Protein AF-0000000073370912 (afdb_homodimer)

Radius of gyration: 15.46 Å; Cα contacts (8 Å, |Δi|>4): 142; chains: 2; bounding box: 42×41×30 Å

Organism: Flavobacterium johnsoniae (strain ATCC 17061 / DSM 2064 / JCM 8514 / BCRC 14874 / CCUG 350202 / NBRC 14942 / NCIMB 11054 / UW101) (NCBI:txid376686)

Secondary structure (DSSP, 8-state):
-------HHHHHHHHHIIIII--HHHHHHHHHHHHHHHHHHHHTT-HHHHTTHHHHHHHHHHHHHHHHHH-TTGGG-/-------HHHHHHHHHIIIII--HHHHHHHHHHHHHHHHHHHHTT-HHHHTTHHHHHHHHHHHHHHHHHH-TTGGG-

pLDDT: mean 80.62, std 17.15, range [32.69, 97.25]

Foldseek 3Di:
DPPPDDDPVNVVVVVCCCVPPHPLQRLLVVLVVVLVVVVVVVVVPPVVCVVVVVVCVVVSVVSNVSSCVSPVCVVPD/DPPPDDDPVNVVVVVCCCVPPHPLQRLLVVLVVVLVVVVVVVVVPPVVCVVVVVVCPVVSVVSNVSSCVSPVPVVPD

Sequence (154 aa):
MSTKTLSKETEIRLTNFFNQTVTPEQMAKALRQVNFVLSLSLIRENETLHQEIPKLENSFYWLNELAEILNPYLDVEMSTKTLSKETEIRLTNFFNQTVTPEQMAKALRQVNFVLSLSLIRENETLHQEIPKLENSFYWLNELAEILNPYLDVE

Solvent-accessible surface area (backbone atoms only — not comparable to full-atom values): 8525 Å² total; per-residue (Å²): 127,81,73,54,62,75,48,70,68,44,50,52,48,50,50,46,41,33,49,70,75,46,44,43,57,58,47,19,51,35,38,51,51,49,49,52,52,52,53,52,47,60,68,64,55,42,66,79,48,58,75,47,44,79,67,39,54,61,35,50,52,50,40,52,52,52,19,39,58,47,29,72,64,64,85,71,116,129,82,76,54,62,72,50,70,67,44,50,52,50,51,51,47,41,32,48,71,74,43,44,43,59,58,48,19,51,33,38,51,50,49,47,52,53,51,53,51,48,61,68,64,57,42,68,80,49,58,76,48,43,78,69,40,54,60,34,50,52,51,39,51,51,50,18,38,57,49,29,72,66,63,84,70,114

Nearest PDB structures (foldseek):
  3sjr-assembly1_B  TM=3.333E-01  e=8.418E+00  Chromobacterium violaceum

Structure (mmCIF, N/CA/C/O backbone):
data_AF-0000000073370912-model_v1
#
loop_
_entity.id
_entity.type
_entity.pdbx_description
1 polymer 'Uncharacterized protein'
#
loop_
_atom_site.group_PDB
_atom_site.id
_atom_site.type_symbol
_atom_site.label_atom_id
_atom_site.label_alt_id
_atom_site.label_comp_id
_atom_site.label_asym_id
_atom_site.label_entity_id
_atom_site.label_seq_id
_atom_site.pdbx_PDB_ins_code
_atom_site.Cartn_x
_atom_site.Cartn_y
_atom_site.Cartn_z
_atom_site.occupancy
_atom_site.B_iso_or_equiv
_atom_site.auth_seq_id
_atom_site.auth_comp_id
_atom_site.auth_asym_id
_atom_site.auth_atom_id
_atom_site.pdbx_PDB_model_num
ATOM 1 N N . MET A 1 1 ? -22.828 15.633 2.672 1 32.69 1 MET A N 1
ATOM 2 C CA . MET A 1 1 ? -21.828 14.641 2.268 1 32.69 1 MET A CA 1
ATOM 3 C C . MET A 1 1 ? -20.688 14.578 3.277 1 32.69 1 MET A C 1
ATOM 5 O O . MET A 1 1 ? -20.094 15.594 3.613 1 32.69 1 MET A O 1
ATOM 9 N N . SER A 1 2 ? -20.719 13.883 4.332 1 39.88 2 SER A N 1
ATOM 10 C CA . SER A 1 2 ? -19.859 13.891 5.504 1 39.88 2 SER A CA 1
ATOM 11 C C . SER A 1 2 ? -18.391 13.781 5.105 1 39.88 2 SER A C 1
ATOM 13 O O . SER A 1 2 ? -18 12.852 4.391 1 39.88 2 SER A O 1
ATOM 15 N N . THR A 1 3 ? -17.734 14.828 4.805 1 47.5 3 THR A N 1
ATOM 16 C CA . THR A 1 3 ? -16.359 15.055 4.348 1 47.5 3 THR A CA 1
ATOM 17 C C . THR A 1 3 ? -15.391 14.117 5.07 1 47.5 3 THR A C 1
ATOM 19 O O . THR A 1 3 ? -15.211 14.227 6.285 1 47.5 3 THR A O 1
ATOM 22 N N . LYS A 1 4 ? -15.516 12.797 4.91 1 56.41 4 LYS A N 1
ATOM 23 C CA . LYS A 1 4 ? -14.742 11.773 5.609 1 56.41 4 LYS A CA 1
ATOM 24 C C . LYS A 1 4 ? -13.266 12.156 5.688 1 56.41 4 LYS A C 1
ATOM 26 O O . LYS A 1 4 ? -12.594 12.273 4.664 1 56.41 4 LYS A O 1
ATOM 31 N N . THR A 1 5 ? -12.891 13.133 6.609 1 67.62 5 THR A N 1
ATOM 32 C CA . THR A 1 5 ? -11.602 13.766 6.875 1 67.62 5 THR A CA 1
ATOM 33 C C . THR A 1 5 ? -10.672 12.812 7.613 1 67.62 5 THR A C 1
ATOM 35 O O . THR A 1 5 ? -11.117 12 8.422 1 67.62 5 THR A O 1
ATOM 38 N N . LEU A 1 6 ? -9.531 12.609 7.105 1 82.38 6 LEU A N 1
ATOM 39 C CA . LEU A 1 6 ? -8.438 12.016 7.867 1 82.38 6 LEU A CA 1
ATOM 40 C C . LEU A 1 6 ? -8.367 12.609 9.266 1 82.38 6 LEU A C 1
ATOM 42 O O . LEU A 1 6 ? -8.305 13.828 9.43 1 82.38 6 LEU A O 1
ATOM 46 N N . SER A 1 7 ? -8.602 11.82 10.266 1 86.69 7 SER A N 1
ATOM 47 C CA . SER A 1 7 ? -8.5 12.336 11.625 1 86.69 7 SER A CA 1
ATOM 48 C C . SER A 1 7 ? -7.129 12.945 11.883 1 86.69 7 SER A C 1
ATOM 50 O O . SER A 1 7 ? -6.145 12.555 11.25 1 86.69 7 SER A O 1
ATOM 52 N N . LYS A 1 8 ? -7.051 13.914 12.766 1 88.75 8 LYS A N 1
ATOM 53 C CA . LYS A 1 8 ? -5.785 14.531 13.141 1 88.75 8 LYS A CA 1
ATOM 54 C C . LYS A 1 8 ? -4.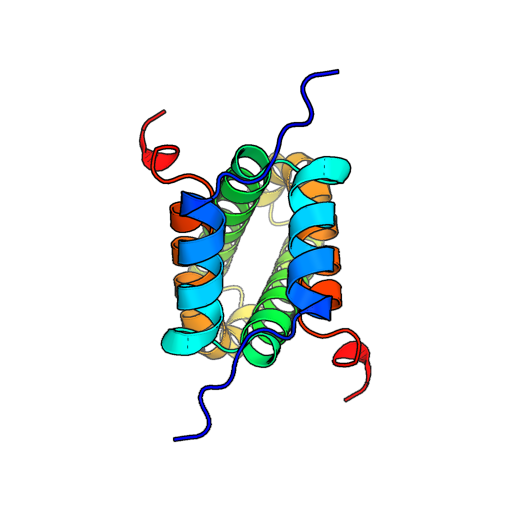809 13.5 13.695 1 88.75 8 LYS A C 1
ATOM 56 O O . LYS A 1 8 ? -3.605 13.57 13.445 1 88.75 8 LYS A O 1
ATOM 61 N N . GLU A 1 9 ? -5.375 12.562 14.445 1 91.31 9 GLU A N 1
ATOM 62 C CA . GLU A 1 9 ? -4.551 11.492 14.992 1 91.31 9 GLU A CA 1
ATOM 63 C C . GLU A 1 9 ? -3.918 10.656 13.883 1 91.31 9 GLU A C 1
ATOM 65 O O . GLU A 1 9 ? -2.727 10.344 13.938 1 91.31 9 GLU A O 1
ATOM 70 N N . THR A 1 10 ? -4.672 10.305 12.906 1 92.62 10 THR A N 1
ATOM 71 C CA . THR A 1 10 ? -4.168 9.523 11.781 1 92.62 10 THR A CA 1
ATOM 72 C C . THR A 1 10 ? -3.131 10.32 10.992 1 92.62 10 THR A C 1
ATOM 74 O O . THR A 1 10 ? -2.115 9.773 10.562 1 92.62 10 THR A O 1
ATOM 77 N N . GLU A 1 11 ? -3.342 11.586 10.844 1 90.56 11 GLU A N 1
ATOM 78 C CA . GLU A 1 11 ? -2.387 12.453 10.156 1 90.56 11 GLU A CA 1
ATOM 79 C C . GLU A 1 11 ? -1.035 12.453 10.859 1 90.56 11 GLU A C 1
ATOM 81 O O . GLU A 1 11 ? 0.012 12.398 10.219 1 90.56 11 GLU A O 1
ATOM 86 N N . ILE A 1 12 ? -1.083 12.594 12.133 1 91.06 12 ILE A N 1
ATOM 87 C CA . ILE A 1 12 ? 0.138 12.609 12.93 1 91.06 12 ILE A CA 1
ATOM 88 C C . ILE A 1 12 ? 0.872 11.281 12.789 1 91.06 12 ILE A C 1
ATOM 90 O O . ILE A 1 12 ? 2.092 11.25 12.609 1 91.06 12 ILE A O 1
ATOM 94 N N . ARG A 1 13 ? 0.128 10.203 12.836 1 92.5 13 ARG A N 1
ATOM 95 C CA . ARG A 1 13 ? 0.739 8.883 12.719 1 92.5 13 ARG A CA 1
ATOM 96 C C . ARG A 1 13 ? 1.342 8.68 11.328 1 92.5 13 ARG A C 1
ATOM 98 O O . ARG A 1 13 ? 2.4 8.062 11.195 1 92.5 13 ARG A O 1
ATOM 105 N N . LEU A 1 14 ? 0.643 9.172 10.344 1 94.06 14 LEU A N 1
ATOM 106 C CA . LEU A 1 14 ? 1.174 9.086 8.984 1 94.06 14 LEU A CA 1
ATOM 107 C C . LEU A 1 14 ? 2.473 9.875 8.859 1 94.06 14 LEU A C 1
ATOM 109 O O . LEU A 1 14 ? 3.447 9.391 8.281 1 94.06 14 LEU A O 1
ATOM 113 N N . THR A 1 15 ? 2.48 11.062 9.375 1 91.75 15 THR A N 1
ATOM 114 C CA . THR A 1 15 ? 3.676 11.898 9.336 1 91.75 15 THR A CA 1
ATOM 115 C C . THR A 1 15 ? 4.84 11.211 10.039 1 91.75 15 THR A C 1
ATOM 117 O O . THR A 1 15 ? 5.961 11.18 9.516 1 91.75 15 THR A O 1
ATOM 120 N N . ASN A 1 16 ? 4.578 10.633 11.18 1 93.75 16 ASN A N 1
ATOM 121 C CA . ASN A 1 16 ? 5.617 9.914 11.906 1 93.75 16 ASN A CA 1
ATOM 122 C C . ASN A 1 16 ? 6.117 8.711 11.109 1 93.75 16 ASN A C 1
ATOM 124 O O . ASN A 1 16 ? 7.32 8.43 11.086 1 93.75 16 ASN A O 1
ATOM 128 N N . PHE A 1 17 ? 5.234 7.984 10.539 1 95.94 17 PHE A N 1
ATOM 129 C CA . PHE A 1 17 ? 5.562 6.812 9.734 1 95.94 17 PHE A CA 1
ATOM 130 C C . PHE A 1 17 ? 6.523 7.184 8.609 1 95.94 17 PHE A C 1
ATOM 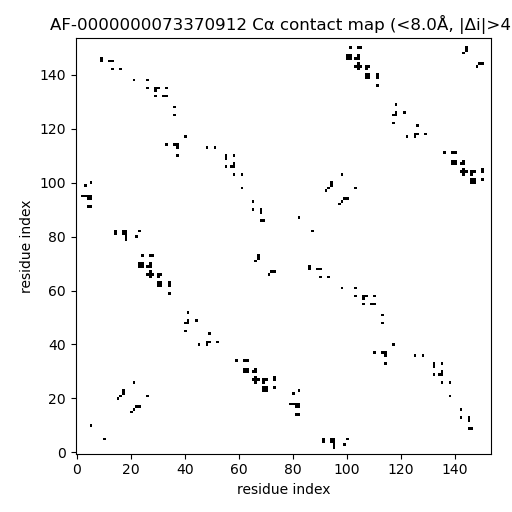132 O O . PHE A 1 17 ? 7.551 6.523 8.422 1 95.94 17 PHE A O 1
ATOM 139 N N . PHE A 1 18 ? 6.316 8.289 7.918 1 94.88 18 PHE A N 1
ATOM 140 C CA . PHE A 1 18 ? 7.113 8.664 6.754 1 94.88 18 PHE A CA 1
ATOM 141 C C . PHE A 1 18 ? 8.359 9.43 7.18 1 94.88 18 PHE A C 1
ATOM 143 O O . PHE A 1 18 ? 9.273 9.641 6.379 1 94.88 18 PHE A O 1
ATOM 150 N N . ASN A 1 19 ? 8.469 9.789 8.484 1 91.94 19 ASN A N 1
ATOM 151 C CA . ASN A 1 19 ? 9.656 10.484 8.977 1 91.94 19 ASN A CA 1
ATOM 152 C C . ASN A 1 19 ? 10.57 9.547 9.75 1 91.94 19 ASN A C 1
ATOM 154 O O . ASN A 1 19 ? 11.781 9.773 9.828 1 91.94 19 ASN A O 1
ATOM 158 N N . GLN A 1 20 ? 9.992 8.43 10.258 1 93.56 20 GLN A N 1
ATOM 159 C CA . GLN A 1 20 ? 10.781 7.633 11.195 1 93.56 20 GLN A CA 1
ATOM 160 C C . GLN A 1 20 ? 10.93 6.195 10.703 1 93.56 20 GLN A C 1
ATOM 162 O O . GLN A 1 20 ? 11.898 5.512 11.039 1 93.56 20 GLN A O 1
ATOM 167 N N . THR A 1 21 ? 9.945 5.723 10.016 1 94.38 21 THR A N 1
ATOM 168 C CA . THR A 1 21 ? 9.93 4.309 9.664 1 94.38 21 THR A CA 1
ATOM 169 C C . THR A 1 21 ? 10.391 4.105 8.219 1 94.38 21 THR A C 1
ATOM 171 O O . THR A 1 21 ? 11.258 3.271 7.953 1 94.38 21 THR A O 1
ATOM 174 N N . VAL A 1 22 ? 9.797 4.824 7.215 1 94.38 22 VAL A N 1
ATOM 175 C CA . VAL A 1 22 ? 10.086 4.676 5.793 1 94.38 22 VAL A CA 1
ATOM 176 C C . VAL A 1 22 ? 9.898 6.016 5.082 1 94.38 22 VAL A C 1
ATOM 178 O O . VAL A 1 22 ? 8.914 6.719 5.324 1 94.38 22 VAL A O 1
ATOM 181 N N . THR A 1 23 ? 10.828 6.332 4.238 1 92.94 23 THR A N 1
ATOM 182 C CA . THR A 1 23 ? 10.68 7.57 3.475 1 92.94 23 THR A CA 1
ATOM 183 C C . THR A 1 23 ? 9.594 7.418 2.41 1 92.94 23 THR A C 1
ATOM 185 O O . THR A 1 23 ? 9.281 6.301 1.989 1 92.94 23 THR A O 1
ATOM 188 N N . PRO A 1 24 ? 9.008 8.562 2.031 1 93.88 24 PRO A N 1
ATOM 189 C CA . PRO A 1 24 ? 8.039 8.5 0.937 1 93.88 24 PRO A CA 1
ATOM 190 C C . PRO A 1 24 ? 8.602 7.82 -0.312 1 93.88 24 PRO A C 1
ATOM 192 O O . PRO A 1 24 ? 7.906 7.031 -0.956 1 93.88 24 PRO A O 1
ATOM 195 N N . GLU A 1 25 ? 9.812 8.086 -0.639 1 93.06 25 GLU A N 1
ATOM 196 C CA . GLU A 1 25 ? 10.438 7.492 -1.819 1 93.06 25 GLU A CA 1
ATOM 197 C C . GLU A 1 25 ? 10.555 5.977 -1.683 1 93.06 25 GLU A C 1
ATOM 199 O O . GLU A 1 25 ? 10.25 5.238 -2.623 1 93.06 25 GLU A O 1
ATOM 204 N N . GLN A 1 26 ? 10.984 5.551 -0.594 1 92.62 26 GLN A N 1
ATOM 205 C CA . GLN A 1 26 ? 11.109 4.121 -0.345 1 92.62 26 GLN A CA 1
ATOM 206 C C . GLN A 1 26 ? 9.742 3.432 -0.381 1 92.62 26 GLN A C 1
ATOM 208 O O . GLN A 1 26 ? 9.609 2.34 -0.937 1 92.62 26 GLN A O 1
ATOM 213 N N . MET A 1 27 ? 8.758 4.055 0.203 1 95.38 27 MET A N 1
ATOM 214 C CA . MET A 1 27 ? 7.418 3.477 0.196 1 95.38 27 MET A CA 1
ATOM 215 C C . MET A 1 27 ? 6.852 3.43 -1.22 1 95.38 27 MET A C 1
ATOM 217 O O . MET A 1 27 ? 6.215 2.447 -1.606 1 95.38 27 MET A O 1
ATOM 221 N N . ALA A 1 28 ? 7.078 4.477 -1.923 1 95 28 ALA A N 1
ATOM 222 C CA . ALA A 1 28 ? 6.613 4.48 -3.309 1 95 28 ALA A CA 1
ATOM 223 C C . ALA A 1 28 ? 7.203 3.307 -4.086 1 95 28 ALA A C 1
ATOM 225 O O . ALA A 1 28 ? 6.488 2.613 -4.812 1 95 28 ALA A O 1
ATOM 226 N N . LYS A 1 29 ? 8.422 3.076 -3.912 1 92.44 29 LYS A N 1
ATOM 227 C CA . LYS A 1 29 ? 9.094 1.958 -4.57 1 92.44 29 LYS A CA 1
ATOM 228 C C . LYS A 1 29 ? 8.484 0.625 -4.141 1 92.44 29 LYS A C 1
ATOM 230 O O . LYS A 1 29 ? 8.25 -0.254 -4.973 1 92.44 29 LYS A O 1
ATOM 235 N N . ALA A 1 30 ? 8.289 0.54 -2.859 1 92.62 30 ALA A N 1
ATOM 236 C CA . ALA A 1 30 ? 7.684 -0.681 -2.328 1 92.62 30 ALA A CA 1
ATOM 237 C C . ALA A 1 30 ? 6.309 -0.923 -2.938 1 92.62 30 ALA A C 1
ATOM 239 O O . ALA A 1 30 ? 5.984 -2.045 -3.334 1 92.62 30 ALA A O 1
ATOM 240 N N . LEU A 1 31 ? 5.492 0.085 -2.986 1 94.94 31 LEU A N 1
ATOM 241 C CA . LEU A 1 31 ? 4.148 -0.02 -3.537 1 94.94 31 LEU A CA 1
ATOM 242 C C . LEU A 1 31 ? 4.191 -0.459 -4.996 1 94.94 31 LEU A C 1
ATOM 244 O O . LEU A 1 31 ? 3.391 -1.294 -5.422 1 94.94 31 LEU A O 1
ATOM 248 N N . ARG A 1 32 ? 5.082 0.015 -5.773 1 91.88 32 ARG A N 1
ATOM 249 C CA . ARG A 1 32 ? 5.203 -0.333 -7.184 1 91.88 32 ARG A CA 1
ATOM 250 C C . ARG A 1 32 ? 5.691 -1.767 -7.355 1 91.88 32 ARG A C 1
ATOM 252 O O . ARG A 1 32 ? 5.238 -2.48 -8.25 1 91.88 32 ARG A O 1
ATOM 259 N N . GLN A 1 33 ? 6.605 -2.09 -6.523 1 89 33 GLN A N 1
ATOM 260 C CA . GLN A 1 33 ? 7.078 -3.469 -6.555 1 89 33 GLN A CA 1
ATOM 261 C C . GLN A 1 33 ? 5.949 -4.445 -6.223 1 89 33 GLN A C 1
ATOM 263 O O . GLN A 1 33 ? 5.805 -5.48 -6.875 1 89 33 GLN A O 1
ATOM 268 N N . VAL A 1 34 ? 5.219 -4.125 -5.242 1 90.12 34 VAL A N 1
ATOM 269 C CA . VAL A 1 34 ? 4.086 -4.953 -4.844 1 90.12 34 VAL A CA 1
ATOM 270 C C . VAL A 1 34 ? 3.086 -5.051 -5.992 1 90.12 34 VAL A C 1
ATOM 272 O O . VAL A 1 34 ? 2.617 -6.141 -6.324 1 90.12 34 VAL A O 1
ATOM 275 N N . ASN A 1 35 ? 2.785 -3.961 -6.57 1 88.94 35 ASN A N 1
ATOM 276 C CA . ASN A 1 35 ? 1.863 -3.959 -7.699 1 88.94 35 ASN A CA 1
ATOM 277 C C . ASN A 1 35 ? 2.377 -4.828 -8.844 1 88.94 35 ASN A C 1
ATOM 279 O O . ASN A 1 35 ? 1.597 -5.504 -9.516 1 88.94 35 ASN A O 1
ATOM 283 N N . PHE A 1 36 ? 3.676 -4.715 -9.07 1 85.5 36 PHE A N 1
ATOM 284 C CA . PHE A 1 36 ? 4.293 -5.527 -10.117 1 85.5 36 PHE A CA 1
ATOM 285 C C . PHE A 1 36 ? 4.113 -7.012 -9.82 1 85.5 36 PHE A C 1
ATOM 287 O O . PHE A 1 36 ? 3.688 -7.773 -10.695 1 85.5 36 PHE A O 1
ATOM 294 N N . VAL A 1 37 ? 4.391 -7.406 -8.641 1 83.44 37 VAL A N 1
ATOM 295 C CA . VAL A 1 37 ? 4.293 -8.805 -8.242 1 83.44 37 VAL A CA 1
ATOM 296 C C . VAL A 1 37 ? 2.838 -9.258 -8.297 1 83.44 37 VAL A C 1
ATOM 298 O O . VAL A 1 37 ? 2.545 -10.367 -8.75 1 83.44 37 VAL A O 1
ATOM 301 N N . LEU A 1 38 ? 1.978 -8.43 -7.805 1 83.44 38 LEU A N 1
ATOM 302 C CA . LEU A 1 38 ? 0.554 -8.742 -7.875 1 83.44 38 LEU A CA 1
ATOM 303 C C . LEU A 1 38 ? 0.114 -8.953 -9.32 1 83.44 38 LEU A C 1
ATOM 305 O O 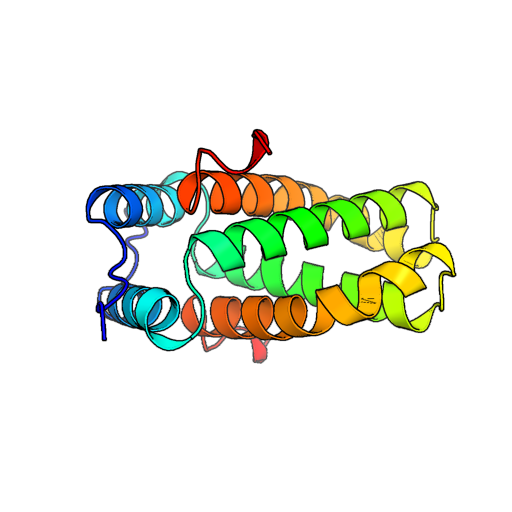. LEU A 1 38 ? -0.644 -9.883 -9.609 1 83.44 38 LEU A O 1
ATOM 309 N N . SER A 1 39 ? 0.514 -8.102 -10.18 1 82.38 39 SER A N 1
ATOM 310 C CA . SER A 1 39 ? 0.181 -8.211 -11.594 1 82.38 39 SER A CA 1
ATOM 311 C C . SER A 1 39 ? 0.684 -9.523 -12.18 1 82.38 39 SER A C 1
ATOM 313 O O . SER A 1 39 ? -0.014 -10.164 -12.969 1 82.38 39 SER A O 1
ATOM 315 N N . LEU A 1 40 ? 1.867 -9.914 -11.781 1 77.62 40 LEU A N 1
ATOM 316 C CA . LEU A 1 40 ? 2.436 -11.172 -12.25 1 77.62 40 LEU A CA 1
ATOM 317 C C . LEU A 1 40 ? 1.619 -12.359 -11.742 1 77.62 40 LEU A C 1
ATOM 319 O O . LEU A 1 40 ? 1.422 -13.336 -12.469 1 77.62 40 LEU A O 1
ATOM 323 N N . SER A 1 41 ? 1.225 -12.227 -10.539 1 73.31 41 SER A N 1
ATOM 324 C CA . SER A 1 41 ? 0.442 -13.305 -9.938 1 73.31 41 SER A CA 1
ATOM 325 C C . SER A 1 41 ? -0.907 -13.461 -10.633 1 73.31 41 SER A C 1
ATOM 327 O O . SER A 1 41 ? -1.428 -14.57 -10.742 1 73.31 41 SER A O 1
ATOM 329 N N . LEU A 1 42 ? -1.5 -12.438 -11.031 1 71.06 42 LEU A N 1
ATOM 330 C CA . LEU A 1 42 ? -2.791 -12.453 -11.711 1 71.06 42 LEU A CA 1
ATOM 331 C C . LEU A 1 42 ? -2.67 -13.078 -13.094 1 71.06 42 LEU A C 1
ATOM 333 O O . LEU A 1 42 ? -3.586 -13.766 -13.555 1 71.06 42 LEU A O 1
ATOM 337 N N . ILE A 1 43 ? -1.646 -12.844 -13.727 1 72.19 43 ILE A N 1
ATOM 338 C CA . ILE A 1 43 ? -1.417 -13.391 -15.055 1 72.19 43 ILE A CA 1
ATOM 339 C C . ILE A 1 43 ? -1.189 -14.891 -14.969 1 72.19 43 ILE A C 1
ATOM 341 O O . ILE A 1 43 ? -1.635 -15.648 -15.828 1 72.19 43 ILE A O 1
ATOM 345 N N . ARG A 1 44 ? -0.532 -15.25 -14.016 1 67.38 44 ARG A N 1
ATOM 346 C CA . ARG A 1 44 ? -0.182 -16.656 -13.914 1 67.38 44 ARG A CA 1
ATOM 347 C C . ARG A 1 44 ? -1.366 -17.484 -13.414 1 67.38 44 ARG A C 1
ATOM 349 O O . ARG A 1 44 ? -1.263 -18.703 -13.258 1 67.38 44 ARG A O 1
ATOM 356 N N . GLU A 1 45 ? -2.5 -16.875 -13.602 1 58.56 45 GLU A N 1
ATOM 357 C CA . GLU A 1 45 ? -3.787 -17.531 -13.391 1 58.56 45 GLU A CA 1
ATOM 358 C C . GLU A 1 45 ? -3.754 -18.422 -12.148 1 58.56 45 GLU A C 1
ATOM 360 O O . GLU A 1 45 ? -4.262 -19.547 -12.172 1 58.56 45 GLU A O 1
ATOM 365 N N . ASN A 1 46 ? -2.961 -18 -11.266 1 54.88 46 ASN A N 1
ATOM 366 C CA . ASN A 1 46 ? -3.061 -18.906 -10.117 1 54.88 46 ASN A CA 1
ATOM 367 C C . ASN A 1 46 ? -4.488 -18.969 -9.578 1 54.88 46 ASN A C 1
ATOM 369 O O . ASN A 1 46 ? -5.109 -17.922 -9.328 1 54.88 46 ASN A O 1
ATOM 373 N N . GLU A 1 47 ? -5.141 -20 -9.914 1 56.69 47 GLU A N 1
ATOM 374 C CA . GLU A 1 47 ? -6.527 -20.297 -9.57 1 56.69 47 GLU A CA 1
ATOM 375 C C . GLU A 1 47 ? -6.938 -19.594 -8.273 1 56.69 47 GLU A C 1
ATOM 377 O O . GLU A 1 47 ? -8.039 -19.047 -8.172 1 56.69 47 GLU A O 1
ATOM 382 N N . THR A 1 48 ? -6.121 -19.734 -7.266 1 56.12 48 THR A N 1
ATOM 383 C CA . THR A 1 48 ? -6.516 -19.234 -5.953 1 56.12 48 THR A CA 1
ATOM 384 C C . THR A 1 48 ? -6.695 -17.719 -5.984 1 56.12 48 THR A C 1
ATOM 386 O O . THR A 1 48 ? -7.602 -17.188 -5.336 1 56.12 48 THR A O 1
ATOM 389 N N . LEU A 1 49 ? -5.977 -17.109 -6.922 1 61.41 49 LEU A N 1
ATOM 390 C CA . LEU A 1 49 ? -6.031 -15.656 -6.992 1 61.41 49 LEU A CA 1
ATOM 391 C C . LEU A 1 49 ? -7.254 -15.195 -7.781 1 61.41 49 LEU A C 1
ATOM 393 O O . LEU A 1 49 ? -7.754 -14.086 -7.566 1 61.41 49 LEU A O 1
ATOM 397 N N . HIS A 1 50 ? -7.762 -16.125 -8.406 1 63.69 50 HIS A N 1
ATOM 398 C CA . HIS A 1 50 ? -8.891 -15.781 -9.258 1 63.69 50 HIS A CA 1
ATOM 399 C C . HIS A 1 50 ? -10.062 -15.242 -8.43 1 63.69 50 HIS A C 1
ATOM 401 O O . HIS A 1 50 ? -10.781 -14.344 -8.875 1 63.69 50 HIS A O 1
ATOM 407 N N . GLN A 1 51 ? -10.125 -15.766 -7.285 1 63.91 51 GLN A N 1
ATOM 408 C CA . GLN A 1 51 ? -11.25 -15.328 -6.465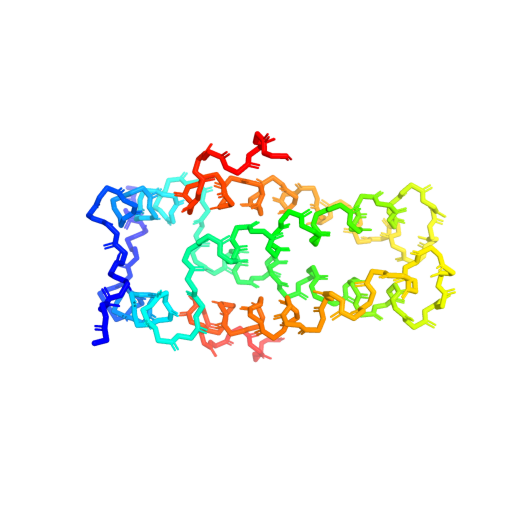 1 63.91 51 GLN A CA 1
ATOM 409 C C . GLN A 1 51 ? -10.992 -13.945 -5.863 1 63.91 51 GLN A C 1
ATOM 411 O O . GLN A 1 51 ? -11.93 -13.219 -5.535 1 63.91 51 GLN A O 1
ATOM 416 N N . GLU A 1 52 ? -9.711 -13.656 -5.797 1 66.44 52 GLU A N 1
ATOM 417 C CA . GLU A 1 52 ? -9.367 -12.406 -5.133 1 66.44 52 GLU A CA 1
ATOM 418 C C . GLU A 1 52 ? -9.227 -11.266 -6.137 1 66.44 52 GLU A C 1
ATOM 420 O O . GLU A 1 52 ? -9.273 -10.094 -5.762 1 66.44 52 GLU A O 1
ATOM 425 N N . ILE A 1 53 ? -9.258 -11.555 -7.363 1 69.56 53 ILE A N 1
ATOM 426 C CA . ILE A 1 53 ? -8.898 -10.625 -8.43 1 69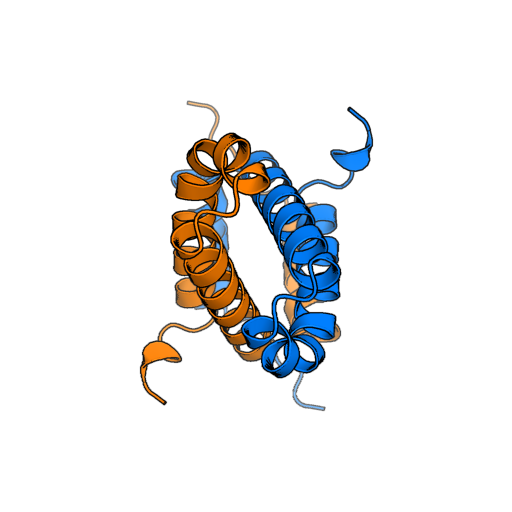.56 53 ILE A CA 1
ATOM 427 C C . ILE A 1 53 ? -9.883 -9.461 -8.453 1 69.56 53 ILE A C 1
ATOM 429 O O . ILE A 1 53 ? -9.477 -8.297 -8.508 1 69.56 53 ILE A O 1
ATOM 433 N N . PRO A 1 54 ? -11.117 -9.805 -8.43 1 66.38 54 PRO A N 1
ATOM 434 C CA . PRO A 1 54 ? -12.039 -8.664 -8.508 1 66.38 54 PRO A CA 1
ATOM 435 C C . PRO A 1 54 ? -11.867 -7.688 -7.352 1 66.38 54 PRO A C 1
ATOM 437 O O . PRO A 1 54 ? -12.102 -6.488 -7.512 1 66.38 54 PRO A O 1
ATOM 440 N N . LYS A 1 55 ? -11.336 -8.258 -6.355 1 71 55 LYS A N 1
ATOM 441 C CA . LYS A 1 55 ? -11.211 -7.434 -5.156 1 71 55 LYS A CA 1
ATOM 442 C C . LYS A 1 55 ? -9.922 -6.609 -5.191 1 71 55 LYS A C 1
ATOM 444 O O . LYS A 1 55 ? -9.797 -5.625 -4.465 1 71 55 LYS A O 1
ATOM 449 N N . LEU A 1 56 ? -9.094 -7.008 -6.176 1 83.25 56 LEU A N 1
ATOM 450 C CA . LEU A 1 56 ? -7.766 -6.402 -6.176 1 83.25 56 LEU A CA 1
ATOM 451 C C . LEU A 1 56 ? -7.703 -5.234 -7.156 1 83.25 56 LEU A C 1
ATOM 453 O O . LEU A 1 56 ? -6.785 -4.414 -7.09 1 83.25 56 LEU A O 1
ATOM 457 N N . GLU A 1 57 ? -8.711 -5.133 -8.008 1 81.75 57 GLU A N 1
ATOM 458 C CA . GLU A 1 57 ? -8.656 -4.09 -9.023 1 81.75 57 GLU A CA 1
ATOM 459 C C . GLU A 1 57 ? -8.547 -2.705 -8.391 1 81.75 57 GLU A C 1
ATOM 461 O O . GLU A 1 57 ? -7.699 -1.902 -8.789 1 81.75 57 GLU A O 1
ATOM 466 N N . ASN A 1 58 ? -9.375 -2.502 -7.449 1 88 58 ASN A N 1
ATOM 467 C CA . ASN A 1 58 ? -9.305 -1.223 -6.754 1 88 58 ASN A CA 1
ATOM 468 C C . ASN A 1 58 ? -7.992 -1.065 -5.992 1 88 58 ASN A C 1
ATOM 470 O O . ASN A 1 58 ? -7.414 0.022 -5.961 1 88 58 ASN A O 1
ATOM 474 N N . SER A 1 59 ? -7.559 -2.141 -5.453 1 90.69 59 SER A N 1
ATOM 475 C CA . SER A 1 59 ? -6.301 -2.1 -4.711 1 90.69 59 SER A CA 1
ATOM 476 C C . SER A 1 59 ? -5.141 -1.692 -5.609 1 90.69 59 SER A C 1
ATOM 478 O O . SER A 1 59 ? -4.309 -0.866 -5.219 1 90.69 59 SER A O 1
ATOM 480 N N . PHE A 1 60 ? -5.152 -2.197 -6.84 1 89.75 60 PHE A N 1
ATOM 481 C CA . PHE A 1 60 ? -4.113 -1.834 -7.801 1 89.75 60 PHE A CA 1
ATOM 482 C C . PHE A 1 60 ? -4.113 -0.331 -8.055 1 89.75 60 PHE A C 1
ATOM 484 O O . PHE A 1 60 ? -3.061 0.31 -8.023 1 89.75 60 PHE A O 1
ATOM 491 N N . TYR A 1 61 ? -5.234 0.073 -8.305 1 92.25 61 TYR A N 1
ATOM 492 C CA . TYR A 1 61 ? -5.387 1.49 -8.609 1 92.25 61 TYR A CA 1
ATOM 493 C C . TYR A 1 61 ? -4.953 2.355 -7.434 1 92.25 61 TYR A C 1
ATOM 495 O O . TYR A 1 61 ? -4.195 3.314 -7.605 1 92.25 61 TYR A O 1
ATOM 503 N N . TRP A 1 62 ? -5.344 2.045 -6.297 1 95 62 TRP A N 1
ATOM 504 C CA . TRP A 1 62 ? -5.062 2.848 -5.113 1 95 62 TRP A CA 1
ATOM 505 C C . TRP A 1 62 ? -3.58 2.791 -4.758 1 95 62 TRP A C 1
ATOM 507 O O . TRP A 1 62 ? -2.992 3.797 -4.355 1 95 62 TRP A O 1
ATOM 517 N N . LEU A 1 63 ? -2.977 1.61 -4.887 1 95.69 63 LEU A N 1
ATOM 518 C CA . LEU A 1 63 ? -1.548 1.496 -4.621 1 95.69 63 LEU A CA 1
ATOM 519 C C . LEU A 1 63 ? -0.743 2.355 -5.59 1 95.69 63 LEU A C 1
ATOM 521 O O . LEU A 1 63 ? 0.212 3.023 -5.188 1 95.69 63 LEU A O 1
ATOM 525 N N . ASN A 1 64 ? -1.151 2.346 -6.836 1 93.81 64 ASN A N 1
ATOM 526 C CA . ASN A 1 64 ? -0.463 3.16 -7.832 1 93.81 64 ASN A CA 1
ATOM 527 C C . ASN A 1 64 ? -0.619 4.652 -7.543 1 93.81 64 ASN A C 1
ATOM 529 O O . ASN A 1 64 ? 0.345 5.41 -7.641 1 93.81 64 ASN A O 1
ATOM 533 N N . GLU A 1 65 ? -1.776 5.035 -7.254 1 95.88 65 GLU A N 1
ATOM 534 C CA . GLU A 1 65 ? -2.016 6.441 -6.941 1 95.88 65 GLU A CA 1
ATOM 535 C C . GLU A 1 65 ? -1.227 6.879 -5.711 1 95.88 65 GLU A C 1
ATOM 537 O O . GLU A 1 65 ? -0.65 7.969 -5.691 1 95.88 65 GLU A O 1
ATOM 542 N N . LEU A 1 66 ? -1.25 6.066 -4.68 1 97.12 66 LEU A N 1
ATOM 543 C CA . LEU A 1 66 ? -0.487 6.379 -3.477 1 97.12 66 LEU A CA 1
ATOM 544 C C . LEU A 1 66 ? 1.001 6.492 -3.791 1 97.12 66 LEU A C 1
ATOM 546 O O . LEU A 1 66 ? 1.676 7.398 -3.301 1 97.12 66 LEU A O 1
ATOM 550 N N . ALA A 1 67 ? 1.53 5.59 -4.59 1 96.31 67 ALA A N 1
ATOM 551 C CA . ALA A 1 67 ? 2.936 5.66 -4.984 1 96.31 67 ALA A CA 1
ATOM 552 C C . ALA A 1 67 ? 3.246 6.984 -5.676 1 96.31 67 ALA A C 1
ATOM 554 O O . ALA A 1 67 ? 4.266 7.613 -5.395 1 96.31 67 ALA A O 1
ATOM 555 N N . GLU A 1 68 ? 2.391 7.43 -6.531 1 96 68 GLU A N 1
ATOM 556 C CA . GLU A 1 68 ? 2.58 8.672 -7.27 1 96 68 GLU A CA 1
ATOM 557 C C . GLU A 1 68 ? 2.543 9.883 -6.336 1 96 68 GLU A C 1
ATOM 559 O O . GLU A 1 68 ? 3.285 10.844 -6.531 1 96 68 GLU A O 1
ATOM 564 N N . ILE A 1 69 ? 1.669 9.836 -5.434 1 96 69 ILE A N 1
ATOM 565 C CA . ILE A 1 69 ? 1.552 10.922 -4.461 1 96 69 ILE A CA 1
ATOM 566 C C . ILE A 1 69 ? 2.836 11.023 -3.641 1 96 69 ILE A C 1
ATOM 568 O O . ILE A 1 69 ? 3.344 12.117 -3.4 1 96 69 ILE A O 1
ATOM 572 N N . LEU A 1 70 ? 3.35 9.859 -3.223 1 95.75 70 LEU A N 1
ATOM 573 C CA . LEU A 1 70 ? 4.531 9.828 -2.367 1 95.75 70 LEU A CA 1
ATOM 574 C C . LEU A 1 70 ? 5.781 10.203 -3.148 1 95.75 70 LEU A C 1
ATOM 576 O O . LEU A 1 70 ? 6.695 10.828 -2.602 1 95.75 70 LEU A O 1
ATOM 580 N N . ASN A 1 71 ? 5.805 9.781 -4.363 1 92.94 71 ASN A N 1
ATOM 581 C CA . ASN A 1 71 ? 6.938 10.102 -5.23 1 92.94 71 ASN A CA 1
ATOM 582 C C . ASN A 1 71 ? 6.508 10.211 -6.691 1 92.94 71 ASN A C 1
ATOM 584 O O . ASN A 1 71 ? 6.488 9.219 -7.414 1 92.94 71 ASN A O 1
ATOM 588 N N . PRO A 1 72 ? 6.215 11.398 -7.086 1 85.69 72 PRO A N 1
ATOM 589 C CA . PRO A 1 72 ? 5.734 11.562 -8.461 1 85.69 72 PRO A CA 1
ATOM 590 C C . PRO A 1 72 ? 6.816 11.289 -9.5 1 85.69 72 PRO A C 1
ATOM 592 O O . PRO A 1 72 ? 6.512 11.102 -10.68 1 85.69 72 PRO A O 1
ATOM 595 N N . TYR A 1 73 ? 8.039 11.273 -9.156 1 73.31 73 TYR A N 1
ATOM 596 C CA . TYR A 1 73 ? 9.117 11.156 -10.125 1 73.31 73 TYR A CA 1
ATOM 597 C C . TYR A 1 73 ? 9.594 9.711 -10.242 1 73.31 73 TYR A C 1
ATOM 599 O O . TYR A 1 73 ? 10.484 9.406 -11.047 1 73.31 73 TYR A O 1
ATOM 607 N N . LEU A 1 74 ? 9.312 8.82 -9.398 1 61.03 74 LEU A N 1
ATOM 608 C CA . LEU A 1 74 ? 9.844 7.461 -9.438 1 61.03 74 LEU A CA 1
ATOM 609 C C . LEU A 1 74 ? 9.508 6.789 -10.766 1 61.03 74 LEU A C 1
ATOM 611 O O . LEU A 1 74 ? 10.094 5.754 -11.109 1 61.03 74 LEU A O 1
ATOM 615 N N . ASP A 1 75 ? 8.508 6.941 -11.555 1 48.75 75 ASP A N 1
ATOM 616 C CA . ASP A 1 75 ? 8.383 6.25 -12.836 1 48.75 75 ASP A CA 1
ATOM 617 C C . ASP A 1 75 ? 9.672 6.371 -13.656 1 48.75 75 ASP A C 1
ATOM 619 O O . ASP A 1 75 ? 9.875 5.621 -14.609 1 48.75 75 ASP A O 1
ATOM 623 N N . VAL A 1 76 ? 10.555 7.348 -13.438 1 37.47 76 VAL A N 1
ATOM 624 C CA . VAL A 1 76 ? 11.547 7.746 -14.43 1 37.47 76 VAL A CA 1
ATOM 625 C C . VAL A 1 76 ? 12.852 6.988 -14.188 1 37.47 76 VAL A C 1
ATOM 627 O O . VAL A 1 76 ? 13.742 6.996 -15.031 1 37.47 76 VAL A O 1
ATOM 630 N N . GLU A 1 77 ? 13.234 6.414 -13.141 1 33.38 77 GLU A N 1
ATOM 631 C CA . GLU A 1 77 ? 14.523 5.762 -13.352 1 33.38 77 GLU A CA 1
ATOM 632 C C . GLU A 1 77 ? 14.344 4.375 -13.961 1 33.38 77 GLU A C 1
ATOM 634 O O . GLU A 1 77 ? 13.359 3.691 -13.688 1 33.38 77 GLU A O 1
ATOM 639 N N . MET B 1 1 ? 21.156 14.984 11.398 1 33.12 1 MET B N 1
ATOM 640 C CA . MET B 1 1 ? 20.297 13.914 10.898 1 33.12 1 MET B CA 1
ATOM 641 C C . MET B 1 1 ? 19.109 14.477 10.133 1 33.12 1 MET B C 1
ATOM 643 O O . MET B 1 1 ? 18.375 15.312 10.648 1 33.12 1 MET B O 1
ATOM 647 N N . SER B 1 2 ? 19.125 14.789 8.914 1 40.53 2 SER B N 1
ATOM 648 C CA . SER B 1 2 ? 18.203 15.555 8.078 1 40.53 2 SER B CA 1
ATOM 649 C C . SER B 1 2 ? 16.766 15.023 8.203 1 40.53 2 SER B C 1
ATOM 651 O O . SER B 1 2 ? 16.531 13.836 7.977 1 40.53 2 SER B O 1
ATOM 653 N N . THR B 1 3 ? 16.016 15.422 9.117 1 48.09 3 THR B N 1
ATOM 654 C CA . THR B 1 3 ? 14.664 15.109 9.547 1 48.09 3 THR B CA 1
ATOM 655 C C . THR B 1 3 ? 13.75 14.906 8.336 1 48.09 3 THR B C 1
ATOM 657 O O . THR B 1 3 ? 13.492 15.836 7.578 1 48.09 3 THR B O 1
ATOM 660 N N . LYS B 1 4 ? 14.039 13.906 7.48 1 56.38 4 LYS B N 1
ATOM 661 C CA . LYS B 1 4 ? 13.367 13.633 6.215 1 56.38 4 LYS B CA 1
ATOM 662 C C . LYS B 1 4 ? 11.852 13.758 6.355 1 56.38 4 LYS B C 1
ATOM 664 O O . LYS B 1 4 ? 11.227 12.969 7.07 1 56.38 4 LYS B O 1
ATOM 669 N N . THR B 1 5 ? 11.281 15.039 6.461 1 67.31 5 THR B N 1
ATOM 670 C CA . THR B 1 5 ? 9.906 15.484 6.676 1 67.31 5 THR B CA 1
ATOM 671 C C . THR B 1 5 ? 9.078 15.32 5.406 1 67.31 5 THR B C 1
ATOM 673 O O . THR B 1 5 ? 9.602 15.461 4.297 1 67.31 5 THR B O 1
ATOM 676 N N . LEU B 1 6 ? 7.992 14.656 5.512 1 82.5 6 LEU B N 1
ATOM 677 C CA . LEU B 1 6 ? 6.953 14.727 4.488 1 82.5 6 LEU B CA 1
ATOM 678 C C . LEU B 1 6 ? 6.738 16.172 4.031 1 82.5 6 LEU B C 1
ATOM 680 O O . LEU B 1 6 ? 6.52 17.062 4.855 1 82.5 6 LEU B O 1
ATOM 684 N N . SER B 1 7 ? 7.012 16.453 2.797 1 86.81 7 SER B N 1
ATOM 685 C CA . SER B 1 7 ? 6.777 17.812 2.314 1 86.81 7 SER B CA 1
ATOM 686 C C . SER B 1 7 ? 5.328 18.234 2.529 1 86.81 7 SER B C 1
ATOM 688 O O . SER B 1 7 ? 4.434 17.391 2.574 1 86.81 7 SER B O 1
ATOM 690 N N . LYS B 1 8 ? 5.09 19.516 2.707 1 88.62 8 LYS B N 1
ATOM 691 C CA . LYS B 1 8 ? 3.736 20.047 2.865 1 88.62 8 LYS B CA 1
ATOM 692 C C . LYS B 1 8 ? 2.865 19.688 1.661 1 88.62 8 LYS B C 1
ATOM 694 O O . LYS B 1 8 ? 1.679 19.406 1.811 1 88.62 8 LYS B O 1
ATOM 699 N N . GLU B 1 9 ? 3.49 19.734 0.491 1 91.31 9 GLU B N 1
ATOM 700 C CA . GLU B 1 9 ? 2.77 19.391 -0.729 1 91.31 9 GLU B CA 1
ATOM 701 C C . GLU B 1 9 ? 2.305 17.938 -0.697 1 91.31 9 GLU B C 1
ATOM 703 O O . GLU B 1 9 ? 1.157 17.641 -1.034 1 91.31 9 GLU B O 1
ATOM 708 N N . THR B 1 10 ? 3.16 17.047 -0.291 1 92.69 10 THR B N 1
ATOM 709 C CA . THR B 1 10 ? 2.816 15.641 -0.2 1 92.69 10 THR B CA 1
ATOM 710 C C . THR B 1 10 ? 1.74 15.414 0.858 1 92.69 10 THR B C 1
ATOM 712 O O . THR B 1 10 ? 0.824 14.609 0.656 1 92.69 10 THR B O 1
ATOM 715 N N . GLU B 1 11 ? 1.799 16.125 1.935 1 90.62 11 GLU B N 1
ATOM 716 C CA . GLU B 1 11 ? 0.788 16.016 2.982 1 90.62 11 GLU B CA 1
ATOM 717 C C . GLU B 1 11 ? -0.592 16.406 2.455 1 90.62 11 GLU B C 1
ATOM 719 O O . GLU B 1 11 ? -1.586 15.742 2.764 1 90.62 11 GLU B O 1
ATOM 724 N N . ILE B 1 12 ? -0.644 17.469 1.746 1 91.12 12 ILE B N 1
ATOM 725 C CA . ILE B 1 12 ? -1.902 17.953 1.183 1 91.12 12 ILE B CA 1
ATOM 726 C C . ILE B 1 12 ? -2.461 16.906 0.214 1 91.12 12 ILE B C 1
ATOM 728 O O . ILE B 1 12 ? -3.656 16.609 0.241 1 91.12 12 ILE B O 1
ATOM 732 N N . ARG B 1 13 ? -1.593 16.359 -0.593 1 92.5 13 ARG B N 1
ATOM 733 C CA . ARG B 1 13 ? -2.033 15.367 -1.562 1 92.5 13 ARG B CA 1
ATOM 734 C C . ARG B 1 13 ? -2.529 14.109 -0.863 1 92.5 13 ARG B C 1
ATOM 736 O O . ARG B 1 13 ? -3.498 13.484 -1.306 1 92.5 13 ARG B O 1
ATOM 743 N N . LEU B 1 14 ? -1.821 13.734 0.177 1 94.06 14 LEU B N 1
ATOM 744 C CA . LEU B 1 14 ? -2.262 12.578 0.954 1 94.06 14 LEU B CA 1
ATOM 745 C C . LEU B 1 14 ? -3.635 12.828 1.568 1 94.06 14 LEU B C 1
ATOM 747 O O . LEU B 1 14 ? -4.512 11.961 1.513 1 94.06 14 LEU B O 1
ATOM 751 N N . THR B 1 15 ? -3.814 13.961 2.146 1 91.88 15 THR B N 1
ATOM 752 C CA . THR B 1 15 ? -5.094 14.32 2.748 1 91.88 15 THR B CA 1
ATOM 753 C C . THR B 1 15 ? -6.211 14.289 1.707 1 91.88 15 THR B C 1
ATOM 755 O O . THR B 1 15 ? -7.285 13.742 1.96 1 91.88 15 THR B O 1
ATOM 758 N N . ASN B 1 16 ? -5.953 14.844 0.55 1 93.62 16 ASN B N 1
ATOM 759 C CA . ASN B 1 16 ? -6.941 14.82 -0.523 1 93.62 16 ASN B CA 1
ATOM 760 C C . ASN B 1 16 ? -7.254 13.391 -0.963 1 93.62 16 ASN B C 1
ATOM 762 O O . ASN B 1 16 ? -8.414 13.055 -1.221 1 93.62 16 ASN B O 1
ATOM 766 N N . PHE B 1 17 ? -6.254 12.594 -1.108 1 95.88 17 PHE B N 1
ATOM 767 C CA . PHE B 1 17 ? -6.398 11.203 -1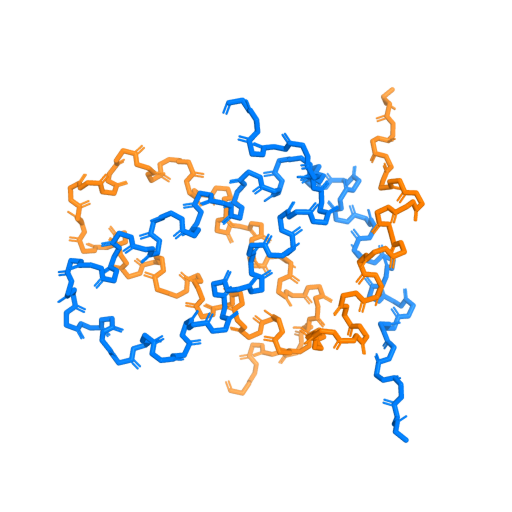.506 1 95.88 17 PHE B CA 1
ATOM 768 C C . PHE B 1 17 ? -7.332 10.461 -0.556 1 95.88 17 PHE B C 1
ATOM 770 O O . PHE B 1 17 ? -8.258 9.773 -0.997 1 95.88 17 PHE B O 1
ATOM 777 N N . PHE B 1 18 ? -7.211 10.648 0.75 1 94.75 18 PHE B N 1
ATOM 778 C CA . PHE B 1 18 ? -7.977 9.906 1.74 1 94.75 18 PHE B CA 1
ATOM 779 C C . PHE B 1 18 ? -9.328 10.562 1.982 1 94.75 18 PHE B C 1
ATOM 781 O O . PHE B 1 18 ? -10.211 9.969 2.605 1 94.75 18 PHE B O 1
ATOM 788 N N . ASN B 1 19 ? -9.562 11.773 1.415 1 91.88 19 ASN B N 1
ATOM 789 C CA . ASN B 1 19 ? -10.844 12.461 1.564 1 91.88 19 ASN B CA 1
ATOM 790 C C . ASN B 1 19 ? -11.688 12.352 0.297 1 91.88 19 ASN B C 1
ATOM 792 O O . ASN B 1 19 ? -12.922 12.422 0.356 1 91.88 19 ASN B O 1
ATOM 796 N N . GLN B 1 20 ? -11.016 12.094 -0.848 1 93.62 20 GLN B N 1
ATOM 797 C CA . GLN B 1 20 ? -11.75 12.211 -2.104 1 93.62 20 GLN B CA 1
ATOM 798 C C . GLN B 1 20 ? -11.695 10.914 -2.898 1 93.62 20 GLN B C 1
ATOM 800 O O . GLN B 1 20 ? -12.594 10.625 -3.691 1 93.62 20 GLN B O 1
ATOM 805 N N . THR B 1 21 ? -10.633 10.219 -2.76 1 94.38 21 THR B N 1
ATOM 806 C CA . THR B 1 21 ? -10.43 9.055 -3.617 1 94.38 21 THR B CA 1
ATOM 807 C C . THR B 1 21 ? -10.773 7.77 -2.873 1 94.38 21 THR B C 1
ATOM 809 O O . THR B 1 21 ? -11.516 6.93 -3.387 1 94.38 21 THR B O 1
ATOM 812 N N . VAL B 1 22 ? -10.219 7.523 -1.638 1 94.44 22 VAL B N 1
ATOM 813 C CA . VAL B 1 22 ? -10.406 6.305 -0.853 1 94.44 22 VAL B CA 1
ATOM 814 C C . VAL B 1 22 ? -10.344 6.637 0.636 1 94.44 22 VAL B C 1
ATOM 816 O O . VAL B 1 22 ? -9.461 7.375 1.076 1 94.44 22 VAL B O 1
ATOM 819 N N . THR B 1 23 ? -11.273 6.082 1.358 1 92.94 23 THR B N 1
ATOM 820 C CA . THR B 1 23 ? -11.227 6.305 2.799 1 92.94 23 THR B CA 1
ATOM 821 C C . THR B 1 23 ? -10.078 5.523 3.432 1 92.94 23 THR B C 1
ATOM 823 O O . THR B 1 23 ? -9.609 4.531 2.869 1 92.94 23 THR B O 1
ATOM 826 N N . PRO B 1 24 ? -9.609 6.027 4.578 1 93.75 24 PRO B N 1
ATOM 827 C CA . PRO B 1 24 ? -8.586 5.266 5.289 1 93.75 24 PRO B CA 1
ATOM 828 C C . PRO B 1 24 ? -8.992 3.814 5.543 1 93.75 24 PRO B C 1
ATOM 830 O O . PRO B 1 24 ? -8.172 2.904 5.391 1 93.75 24 PRO B O 1
ATOM 833 N N . GLU B 1 25 ? -10.203 3.578 5.879 1 92.88 25 GLU B N 1
ATOM 834 C CA . GLU B 1 25 ? -10.688 2.229 6.148 1 92.88 25 GLU B CA 1
ATOM 835 C C . GLU B 1 25 ? -10.617 1.357 4.898 1 92.88 25 GLU B C 1
ATOM 837 O O . GLU B 1 25 ? -10.18 0.209 4.957 1 92.88 25 GLU B O 1
ATOM 842 N N . GLN B 1 26 ? -11.055 1.872 3.846 1 92.69 26 GLN B N 1
ATOM 843 C CA . GLN B 1 26 ? -11.023 1.139 2.586 1 92.69 26 GLN B CA 1
ATOM 844 C C . GLN B 1 26 ? -9.586 0.838 2.16 1 92.69 26 GLN B C 1
ATOM 846 O O . GLN B 1 26 ? -9.289 -0.262 1.689 1 92.69 26 GLN B O 1
ATOM 851 N N . MET B 1 27 ? -8.719 1.8 2.324 1 95.38 27 MET B N 1
ATOM 852 C CA . MET B 1 27 ? -7.32 1.586 1.963 1 95.38 27 MET B CA 1
ATOM 853 C C . MET B 1 27 ? -6.676 0.544 2.871 1 95.38 27 MET B C 1
ATOM 855 O O . MET B 1 27 ? -5.906 -0.297 2.408 1 95.38 27 MET B O 1
ATOM 859 N N . ALA B 1 28 ? -6.992 0.642 4.109 1 94.94 28 ALA B N 1
ATOM 860 C CA . ALA B 1 28 ? -6.457 -0.358 5.031 1 94.94 28 ALA B CA 1
ATOM 861 C C . ALA B 1 28 ? -6.859 -1.767 4.602 1 94.94 28 ALA B C 1
ATOM 863 O O . ALA B 1 28 ? -6.031 -2.678 4.582 1 94.94 28 ALA B O 1
ATOM 864 N N . LYS B 1 29 ? -8.047 -1.932 4.246 1 92.5 29 LYS B N 1
ATOM 865 C CA . LYS B 1 29 ? -8.531 -3.225 3.779 1 92.5 29 LYS B CA 1
ATOM 866 C C . LYS B 1 29 ? -7.797 -3.67 2.52 1 92.5 29 LYS B C 1
ATOM 868 O O . LYS B 1 29 ? -7.41 -4.832 2.4 1 92.5 29 LYS B O 1
ATOM 873 N N . ALA B 1 30 ? -7.66 -2.719 1.642 1 92.69 30 ALA B N 1
ATOM 874 C CA . ALA B 1 30 ? -6.945 -3.016 0.403 1 92.69 30 ALA B CA 1
ATOM 875 C C . ALA B 1 30 ? -5.516 -3.471 0.69 1 92.69 30 ALA B C 1
ATOM 877 O O . ALA B 1 30 ? -5.039 -4.445 0.108 1 92.69 30 ALA B O 1
ATOM 878 N N . LEU B 1 31 ? -4.832 -2.766 1.529 1 95 31 LEU B N 1
ATOM 879 C CA . LEU B 1 31 ? -3.455 -3.092 1.88 1 95 31 LEU B CA 1
ATOM 880 C C . LEU B 1 31 ? -3.363 -4.488 2.486 1 95 31 LEU B C 1
ATOM 882 O O . LEU B 1 31 ? -2.443 -5.246 2.174 1 95 31 LEU B O 1
ATOM 886 N N . ARG B 1 32 ? -4.266 -4.883 3.293 1 92.06 32 ARG B N 1
ATOM 887 C CA . ARG B 1 32 ? -4.266 -6.195 3.932 1 92.06 32 ARG B CA 1
ATOM 888 C C . ARG B 1 32 ? -4.559 -7.297 2.92 1 92.06 32 ARG B C 1
ATOM 890 O O . ARG B 1 32 ? -3.969 -8.375 2.982 1 92.06 32 ARG B O 1
ATOM 897 N N . GLN B 1 33 ? -5.469 -6.988 2.084 1 89.06 33 GLN B N 1
ATOM 898 C CA . GLN B 1 33 ? -5.762 -7.949 1.024 1 89.06 33 GLN B CA 1
ATOM 899 C C . GLN B 1 33 ? -4.543 -8.172 0.133 1 89.06 33 GLN B C 1
ATOM 901 O O . GLN B 1 33 ? -4.23 -9.312 -0.227 1 89.06 33 GLN B O 1
ATOM 906 N N . VAL B 1 34 ? -3.92 -7.121 -0.215 1 90.44 34 VAL B N 1
ATOM 907 C CA . VAL B 1 34 ? -2.713 -7.199 -1.03 1 90.44 34 VAL B CA 1
ATOM 908 C C . VAL B 1 34 ? -1.65 -8.023 -0.307 1 90.44 34 VAL B C 1
ATOM 910 O O . VAL B 1 34 ? -1.033 -8.906 -0.902 1 90.44 34 VAL B O 1
ATOM 913 N N . ASN B 1 35 ? -1.453 -7.75 0.917 1 89 35 ASN B N 1
ATOM 914 C CA . ASN B 1 35 ? -0.474 -8.5 1.698 1 89 35 ASN B CA 1
ATOM 915 C C . ASN B 1 35 ? -0.815 -9.984 1.749 1 89 35 ASN B C 1
ATOM 917 O O . ASN B 1 35 ? 0.079 -10.836 1.72 1 89 35 ASN B O 1
ATOM 921 N N . PHE B 1 36 ? -2.1 -10.25 1.906 1 85.56 36 PHE B N 1
ATOM 922 C CA . PHE B 1 36 ? -2.555 -11.641 1.92 1 85.56 36 PHE B CA 1
ATOM 923 C C . PHE B 1 36 ? -2.201 -12.336 0.612 1 85.56 36 PHE B C 1
ATOM 925 O O . PHE B 1 36 ? -1.643 -13.438 0.62 1 85.56 36 PHE B O 1
ATOM 932 N N . VAL B 1 37 ? -2.486 -11.703 -0.463 1 83.62 37 VAL B N 1
ATOM 933 C CA . VAL B 1 37 ? -2.229 -12.266 -1.782 1 83.62 37 VAL B CA 1
ATOM 934 C C . VAL B 1 37 ? -0.724 -12.414 -1.998 1 83.62 37 VAL B C 1
ATOM 936 O O . VAL B 1 37 ? -0.265 -13.422 -2.549 1 83.62 37 VAL B O 1
ATOM 939 N N . LEU B 1 38 ? -0.013 -11.398 -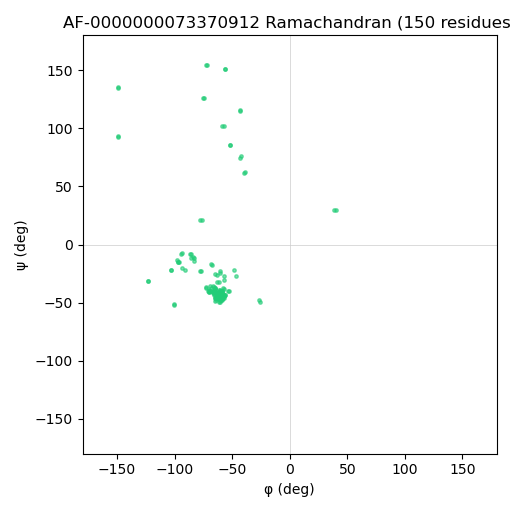1.617 1 83.44 38 LEU B N 1
ATOM 940 C CA . LEU B 1 38 ? 1.44 -11.469 -1.713 1 83.44 38 LEU B CA 1
ATOM 941 C C . LEU B 1 38 ? 1.979 -12.664 -0.926 1 83.44 38 LEU B C 1
ATOM 943 O O . LEU B 1 38 ? 2.863 -13.375 -1.401 1 83.44 38 LEU B O 1
ATOM 947 N N . SER B 1 39 ? 1.514 -12.844 0.24 1 82.38 39 SER B N 1
ATOM 948 C CA . SER B 1 39 ? 1.931 -13.961 1.083 1 82.38 39 SER B CA 1
ATOM 949 C C . SER B 1 39 ? 1.637 -15.297 0.414 1 82.38 39 SER B C 1
ATOM 951 O O . SER B 1 39 ? 2.453 -16.219 0.474 1 82.38 39 SER B O 1
ATOM 953 N N . LEU B 1 40 ? 0.502 -15.391 -0.225 1 77.5 40 LEU B N 1
ATOM 954 C CA . LEU B 1 40 ? 0.13 -16.609 -0.932 1 77.5 40 LEU B CA 1
ATOM 955 C C . LEU B 1 40 ? 1.067 -16.859 -2.105 1 77.5 40 LEU B C 1
ATOM 957 O O . LEU B 1 40 ? 1.432 -18.016 -2.377 1 77.5 40 LEU B O 1
ATOM 961 N N . SER B 1 41 ? 1.374 -15.781 -2.725 1 73.31 41 SER B N 1
ATOM 962 C CA . SER B 1 41 ? 2.26 -15.906 -3.877 1 73.31 41 SER B CA 1
ATOM 963 C C . SER B 1 41 ? 3.654 -16.359 -3.459 1 73.31 41 SER B C 1
ATOM 965 O O . SER B 1 41 ? 4.324 -17.078 -4.203 1 73.31 41 SER B O 1
ATOM 967 N N . LEU B 1 42 ? 4.125 -15.961 -2.385 1 71.25 42 LEU B N 1
ATOM 968 C CA . LEU B 1 42 ? 5.441 -16.328 -1.876 1 71.25 42 LEU B CA 1
ATOM 969 C C . LEU B 1 42 ? 5.48 -17.797 -1.466 1 71.25 42 LEU B C 1
ATOM 971 O O . LEU B 1 42 ? 6.504 -18.469 -1.62 1 71.25 42 LEU B O 1
ATOM 975 N N . ILE B 1 43 ? 4.453 -18.266 -0.956 1 71.75 43 ILE B N 1
ATOM 976 C CA . ILE B 1 43 ? 4.375 -19.656 -0.53 1 71.75 43 ILE B CA 1
ATOM 977 C C . ILE B 1 43 ? 4.336 -20.562 -1.755 1 71.75 43 ILE B C 1
ATOM 979 O O . ILE B 1 43 ? 4.93 -21.656 -1.747 1 71.75 43 ILE B O 1
ATOM 983 N N . ARG B 1 44 ? 3.666 -20.172 -2.68 1 66.94 44 ARG B N 1
ATOM 984 C CA . ARG B 1 44 ? 3.496 -21.031 -3.85 1 66.94 44 ARG B CA 1
ATOM 985 C C . ARG B 1 44 ? 4.754 -21.031 -4.711 1 66.94 44 ARG B C 1
ATOM 987 O O . ARG B 1 44 ? 4.812 -21.734 -5.727 1 66.94 44 ARG B O 1
ATOM 994 N N . GLU B 1 45 ? 5.832 -20.656 -4.059 1 57.81 45 GLU B N 1
ATOM 995 C CA . GLU B 1 45 ? 7.176 -20.75 -4.617 1 57.81 45 GLU B CA 1
ATOM 996 C C . GLU B 1 45 ? 7.188 -20.391 -6.098 1 57.81 45 GLU B C 1
ATOM 998 O O . GLU B 1 45 ? 7.816 -21.078 -6.906 1 57.81 45 GLU B O 1
ATOM 1003 N N . ASN B 1 46 ? 6.281 -19.547 -6.418 1 54.62 46 ASN B N 1
ATOM 1004 C CA . ASN B 1 46 ? 6.426 -19.25 -7.84 1 54.62 46 ASN B CA 1
ATOM 1005 C C . ASN B 1 46 ? 7.812 -18.719 -8.164 1 54.62 46 ASN B C 1
ATOM 1007 O O . ASN B 1 46 ? 8.281 -17.766 -7.535 1 54.62 46 ASN B O 1
ATOM 1011 N N . GLU B 1 47 ? 8.617 -19.562 -8.695 1 55.91 47 GLU B N 1
ATOM 1012 C CA . GLU B 1 47 ? 10.008 -19.328 -9.078 1 55.91 47 GLU B CA 1
ATOM 1013 C C . GLU B 1 47 ? 10.258 -17.859 -9.391 1 55.91 47 GLU B C 1
ATOM 1015 O O . GLU B 1 47 ? 11.281 -17.297 -9 1 55.91 47 GLU B O 1
ATOM 1020 N N . THR B 1 48 ? 9.391 -17.297 -10.18 1 55.5 48 THR B N 1
ATOM 1021 C CA . THR B 1 48 ? 9.656 -15.953 -10.68 1 55.5 48 THR B CA 1
ATOM 1022 C C . THR B 1 48 ? 9.672 -14.945 -9.539 1 55.5 48 THR B C 1
ATOM 1024 O O . THR B 1 48 ? 10.469 -14 -9.547 1 55.5 48 THR B O 1
ATOM 1027 N N . LEU B 1 49 ? 8.945 -15.328 -8.477 1 60.62 49 LEU B N 1
ATOM 1028 C CA . LEU B 1 49 ? 8.852 -14.398 -7.355 1 60.62 49 LEU B CA 1
ATOM 1029 C C . LEU B 1 49 ? 10.055 -14.523 -6.438 1 60.62 49 LEU B C 1
ATOM 1031 O O . LEU B 1 49 ? 10.406 -13.578 -5.73 1 60.62 49 LEU B O 1
ATOM 1035 N N . HIS B 1 50 ? 10.742 -15.531 -6.688 1 63.41 50 HIS B N 1
ATOM 1036 C CA . HIS B 1 50 ? 11.867 -15.812 -5.805 1 63.41 50 HIS B CA 1
ATOM 1037 C C . HIS B 1 50 ? 12.883 -14.68 -5.836 1 63.41 50 HIS B C 1
ATOM 1039 O O . HIS B 1 50 ? 13.492 -14.352 -4.809 1 63.41 50 HIS B O 1
ATOM 1045 N N . GLN B 1 51 ? 12.945 -14.125 -6.953 1 62.94 51 GLN B N 1
ATOM 1046 C CA . GLN B 1 51 ? 13.953 -13.07 -7.059 1 62.94 51 GLN B CA 1
ATOM 1047 C C . GLN B 1 51 ? 13.484 -11.789 -6.387 1 62.94 51 GLN B C 1
ATOM 1049 O O . GLN B 1 51 ? 14.297 -10.961 -5.965 1 62.94 51 GLN B O 1
ATOM 1054 N N . GLU B 1 52 ? 12.172 -11.727 -6.285 1 65.56 52 GLU B N 1
ATOM 1055 C CA . GLU B 1 52 ? 11.625 -10.484 -5.758 1 65.56 52 GLU B CA 1
ATOM 1056 C C . GLU B 1 52 ? 11.406 -10.578 -4.25 1 65.56 52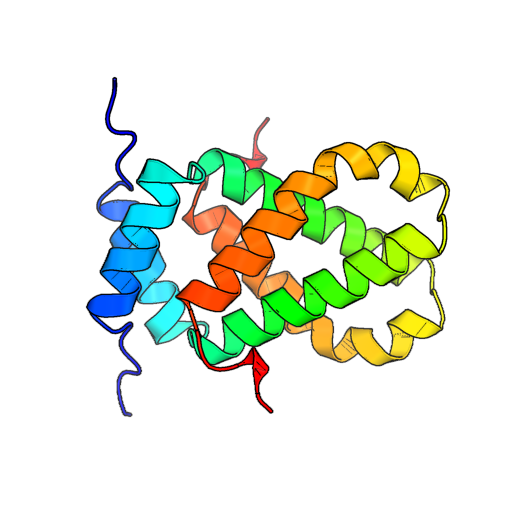 GLU B C 1
ATOM 1058 O O . GLU B 1 52 ? 11.242 -9.555 -3.576 1 65.56 52 GLU B O 1
ATOM 1063 N N . ILE B 1 53 ? 11.57 -11.695 -3.713 1 69.19 53 ILE B N 1
ATOM 1064 C CA . ILE B 1 53 ? 11.156 -12 -2.348 1 69.19 53 ILE B CA 1
ATOM 1065 C C . ILE B 1 53 ? 11.953 -11.148 -1.363 1 69.19 53 ILE B C 1
ATOM 1067 O O . ILE B 1 53 ? 11.383 -10.539 -0.453 1 69.19 53 ILE B O 1
ATOM 1071 N N . PRO B 1 54 ? 13.227 -11.133 -1.557 1 65.62 54 PRO B N 1
ATOM 1072 C CA . PRO B 1 54 ? 13.961 -10.352 -0.559 1 65.62 54 PRO B CA 1
ATOM 1073 C C . PRO B 1 54 ? 13.547 -8.875 -0.538 1 65.62 54 PRO B C 1
ATOM 1075 O O . PRO B 1 54 ? 13.578 -8.242 0.518 1 65.62 54 PRO B O 1
ATOM 1078 N N . LYS B 1 55 ? 13.062 -8.523 -1.669 1 70.62 55 LYS B N 1
ATOM 1079 C CA . LYS B 1 55 ? 12.711 -7.113 -1.784 1 70.62 55 LYS B CA 1
ATOM 1080 C C . LYS B 1 55 ? 11.32 -6.844 -1.225 1 70.62 55 LYS B C 1
ATOM 1082 O O . LYS B 1 55 ? 10.984 -5.699 -0.909 1 70.62 55 LYS B O 1
ATOM 1087 N N . LEU B 1 56 ? 10.648 -7.957 -0.978 1 83.19 56 LEU B N 1
ATOM 1088 C CA . LEU B 1 56 ? 9.242 -7.797 -0.604 1 83.19 56 LEU B CA 1
ATOM 1089 C C . LEU B 1 56 ? 9.078 -7.812 0.912 1 83.19 56 LEU B C 1
ATOM 1091 O O . LEU B 1 56 ? 8.047 -7.391 1.433 1 83.19 56 LEU B O 1
ATOM 1095 N N . GLU B 1 57 ? 10.125 -8.258 1.592 1 81.56 57 GLU B N 1
ATOM 1096 C CA . GLU B 1 57 ? 9.992 -8.375 3.041 1 81.56 57 GLU B CA 1
ATOM 1097 C C . GLU B 1 57 ? 9.688 -7.02 3.676 1 81.56 57 GLU B C 1
ATOM 1099 O O . GLU B 1 57 ? 8.773 -6.902 4.488 1 81.56 57 GLU B O 1
ATOM 1104 N N . ASN B 1 58 ? 10.445 -6.086 3.264 1 87.81 58 ASN B N 1
ATOM 1105 C CA . ASN B 1 58 ? 10.195 -4.746 3.781 1 87.81 58 ASN B CA 1
ATOM 1106 C C . ASN B 1 58 ? 8.836 -4.219 3.334 1 87.81 58 ASN B C 1
ATOM 1108 O O . ASN B 1 58 ? 8.125 -3.57 4.109 1 87.81 58 ASN B O 1
ATOM 1112 N N . SER B 1 59 ? 8.516 -4.539 2.139 1 90.56 59 SER B N 1
ATOM 1113 C CA . SER B 1 59 ? 7.23 -4.09 1.615 1 90.56 59 SER B CA 1
ATOM 1114 C C . SER B 1 59 ? 6.074 -4.645 2.439 1 90.56 59 SER B C 1
ATOM 1116 O O . SER B 1 59 ? 5.137 -3.914 2.775 1 90.56 59 SER B O 1
ATOM 1118 N N . PHE B 1 60 ? 6.203 -5.895 2.85 1 89.88 60 PHE B N 1
ATOM 1119 C CA . PHE B 1 60 ? 5.18 -6.52 3.678 1 89.88 60 PHE B CA 1
ATOM 1120 C C . PHE B 1 60 ? 5.02 -5.77 4.996 1 89.88 60 PHE B C 1
ATOM 1122 O O . PHE B 1 60 ? 3.898 -5.457 5.406 1 89.88 60 PHE B O 1
ATOM 1129 N N . TYR B 1 61 ? 6.094 -5.57 5.543 1 91.94 61 TYR B N 1
ATOM 1130 C CA . TYR B 1 61 ? 6.098 -4.891 6.832 1 91.94 61 TYR B CA 1
ATOM 1131 C C . TYR B 1 61 ? 5.512 -3.488 6.715 1 91.94 61 TYR B C 1
ATOM 1133 O O . TYR B 1 61 ? 4.66 -3.094 7.516 1 91.94 61 TYR B O 1
ATOM 1141 N N . TRP B 1 62 ? 5.875 -2.779 5.762 1 95 62 TRP B N 1
ATOM 1142 C CA . TRP B 1 62 ? 5.441 -1.396 5.598 1 95 62 TRP B CA 1
ATOM 1143 C C . TRP B 1 62 ? 3.959 -1.328 5.246 1 95 62 TRP B C 1
ATOM 1145 O O . TRP B 1 62 ? 3.24 -0.451 5.727 1 95 62 TRP B O 1
ATOM 1155 N N . LEU B 1 63 ? 3.508 -2.244 4.387 1 95.75 63 LEU B N 1
ATOM 1156 C CA . LEU B 1 63 ? 2.088 -2.275 4.047 1 95.75 63 LEU B CA 1
ATOM 1157 C C . LEU B 1 63 ? 1.241 -2.572 5.281 1 95.75 63 LEU B C 1
ATOM 1159 O O . LEU B 1 63 ? 0.192 -1.955 5.48 1 95.75 63 LEU B O 1
ATOM 1163 N N . ASN B 1 64 ? 1.716 -3.484 6.094 1 94.06 64 ASN B N 1
ATOM 1164 C CA . ASN B 1 64 ? 0.992 -3.811 7.32 1 94.06 64 ASN B CA 1
ATOM 1165 C C . ASN B 1 64 ? 0.949 -2.627 8.281 1 94.06 64 ASN B C 1
ATOM 1167 O O . ASN B 1 64 ? -0.096 -2.328 8.859 1 94.06 64 ASN B O 1
ATOM 1171 N N . GLU B 1 65 ? 2.031 -2.018 8.461 1 95.94 65 GLU B N 1
ATOM 1172 C CA . GLU B 1 65 ? 2.082 -0.864 9.359 1 95.94 65 GLU B CA 1
ATOM 1173 C C . GLU B 1 65 ? 1.186 0.263 8.852 1 95.94 65 GLU B C 1
ATOM 1175 O O . GLU B 1 65 ? 0.485 0.905 9.641 1 95.94 65 GLU B O 1
ATOM 1180 N N . LEU B 1 66 ? 1.247 0.527 7.566 1 97.25 66 LEU B N 1
ATOM 1181 C CA . LEU B 1 66 ? 0.388 1.556 6.988 1 97.25 66 LEU B CA 1
ATOM 1182 C C . LEU B 1 66 ? -1.084 1.213 7.195 1 97.25 66 LEU B C 1
ATOM 1184 O O . LEU B 1 66 ? -1.887 2.084 7.539 1 97.25 66 LEU B O 1
ATOM 1188 N N . ALA B 1 67 ? -1.465 -0.028 6.992 1 96.38 67 ALA B N 1
ATOM 1189 C CA . ALA B 1 67 ? -2.844 -0.448 7.219 1 96.38 67 ALA B CA 1
ATOM 1190 C C . ALA B 1 67 ? -3.271 -0.177 8.656 1 96.38 67 ALA B C 1
ATOM 1192 O O . ALA B 1 67 ? -4.375 0.318 8.898 1 96.38 67 ALA B O 1
ATOM 1193 N N . GLU B 1 68 ? -2.424 -0.452 9.594 1 96.12 68 GLU B N 1
ATOM 1194 C CA . GLU B 1 68 ? -2.719 -0.25 11.008 1 96.12 68 GLU B CA 1
ATOM 1195 C C . GLU B 1 68 ? -2.879 1.232 11.336 1 96.12 68 GLU B C 1
ATOM 1197 O O . GLU B 1 68 ? -3.725 1.606 12.156 1 96.12 68 GLU B O 1
ATOM 1202 N N . ILE B 1 69 ? -2.07 2.006 10.766 1 96.06 69 ILE B N 1
ATOM 1203 C CA . ILE B 1 69 ? -2.139 3.449 10.977 1 96.06 69 ILE B CA 1
ATOM 1204 C C . ILE B 1 69 ? -3.471 3.982 10.453 1 96.06 69 ILE B C 1
ATOM 1206 O O . ILE B 1 69 ? -4.117 4.801 11.109 1 96.06 69 ILE B O 1
ATOM 1210 N N . LEU B 1 70 ? -3.863 3.498 9.273 1 95.81 70 LEU B N 1
ATOM 1211 C CA . LEU B 1 70 ? -5.078 3.988 8.625 1 95.81 70 LEU B CA 1
ATOM 1212 C C . LEU B 1 70 ? -6.32 3.479 9.352 1 95.81 70 LEU B C 1
ATOM 1214 O O . LEU B 1 70 ? -7.328 4.18 9.43 1 95.81 70 LEU B O 1
ATOM 1218 N N . ASN B 1 71 ? -6.223 2.287 9.797 1 92.94 71 ASN B N 1
ATOM 1219 C CA . ASN B 1 71 ? -7.332 1.694 10.539 1 92.94 71 ASN B CA 1
ATOM 1220 C C . ASN B 1 71 ? -6.84 0.699 11.586 1 92.94 71 ASN B C 1
ATOM 1222 O O . ASN B 1 71 ? -6.668 -0.486 11.289 1 92.94 71 ASN B O 1
ATOM 1226 N N . PRO B 1 72 ? -6.648 1.177 12.758 1 85.12 72 PRO B N 1
ATOM 1227 C CA . PRO B 1 72 ? -6.113 0.29 13.789 1 85.12 72 PRO B CA 1
ATOM 1228 C C . PRO B 1 72 ? -7.09 -0.815 14.188 1 85.12 72 PRO B C 1
ATOM 1230 O O . PRO B 1 72 ? -6.691 -1.812 14.789 1 85.12 72 PRO B O 1
ATOM 1233 N N . TYR B 1 73 ? -8.312 -0.716 13.906 1 72.56 73 TYR B N 1
ATOM 1234 C CA . TYR B 1 73 ? -9.312 -1.668 14.375 1 72.56 73 TYR B CA 1
ATOM 1235 C C . TYR B 1 73 ? -9.617 -2.717 13.312 1 72.56 73 TYR B C 1
ATOM 1237 O O . TYR B 1 73 ? -10.422 -3.623 13.539 1 72.56 73 TYR B O 1
ATOM 1245 N N . LEU B 1 74 ? -9.289 -2.596 12.086 1 60.78 74 LEU B N 1
ATOM 1246 C CA . LEU B 1 74 ? -9.664 -3.549 11.047 1 60.78 74 LEU B CA 1
ATOM 1247 C C . LEU B 1 74 ? -9.172 -4.949 11.391 1 60.78 74 LEU B C 1
ATOM 1249 O O . LEU B 1 74 ? -9.531 -5.922 10.727 1 60.78 74 LEU B O 1
ATOM 1253 N N . ASP B 1 75 ? -8.18 -5.309 12.109 1 47.97 75 ASP B N 1
ATOM 1254 C CA . ASP B 1 75 ? -7.891 -6.715 12.367 1 47.97 75 ASP B CA 1
ATOM 1255 C C . ASP B 1 75 ? -9.156 -7.469 12.766 1 47.97 75 ASP B C 1
ATOM 1257 O O . ASP B 1 75 ? -9.195 -8.703 12.719 1 47.97 75 ASP B O 1
ATOM 1261 N N . VAL B 1 76 ? -10.203 -6.848 13.367 1 37.34 76 VAL B N 1
ATOM 1262 C CA . VAL B 1 76 ? -11.195 -7.531 14.188 1 37.34 76 VAL B CA 1
ATOM 1263 C C . VAL B 1 76 ? -12.367 -7.98 13.32 1 37.34 76 VAL B C 1
ATOM 1265 O O . VAL B 1 76 ? -13.227 -8.742 13.766 1 37.34 76 VAL B O 1
ATOM 1268 N N . GLU B 1 77 ? -12.719 -7.516 12.195 1 32.94 77 GLU B N 1
ATOM 1269 C CA . GLU B 1 77 ? -13.883 -8.258 11.719 1 32.94 77 GLU B CA 1
ATOM 1270 C C . GLU B 1 77 ? -13.469 -9.555 11.031 1 32.94 77 GLU B C 1
ATOM 1272 O O . GLU B 1 77 ? -12.406 -9.625 10.414 1 32.94 77 GLU B O 1
#